Protein AF-A0A850MHJ2-F1 (afdb_monomer)

Secondary structure (DSSP, 8-state):
---HHHHHHHHHHHHHHHHHHHHHHHHHHHHHHHHHHHTT-------PPPP---------------------------------------TTSTTTGGG--PPPTTT----EEEEEEEEEEEEEETTTEEEEEEEEEETTT--EE-

Solvent-accessible surface area (backbone atoms only — not comparable to full-atom values): 9920 Å² total; per-residue (Å²): 129,86,51,77,68,57,53,52,53,51,54,50,53,52,50,53,52,47,54,52,50,52,49,54,51,51,55,50,51,52,52,49,55,51,50,42,61,74,68,64,65,64,78,82,80,88,76,75,83,80,80,84,80,82,87,81,82,90,78,89,84,89,78,90,84,88,82,90,82,88,84,84,85,85,82,88,80,92,72,89,75,79,77,77,78,78,75,80,93,60,96,75,66,60,78,73,66,66,79,40,86,57,63,35,93,86,78,66,45,48,56,55,42,84,42,75,36,83,88,42,71,72,52,70,51,87,96,69,50,72,42,52,37,69,28,40,30,28,74,83,79,65,53,74,51,116

Foldseek 3Di:
DDDPVVVVVVVVVVVVVVVVVVVVVVVVVVVVVVVCVVVVPDPPPPDDDDDDDDDDDDDDDDDDDDDDDDDDDDDDDDDDDPPPPPDPPDPDPVVVLVPQPDADPPPRDSAKDKDFDPVAFPDADDPGRTDGDIWIAHPPPRDIGD

Radius of gyration: 30.51 Å; Cα contacts (8 Å, |Δi|>4): 90; chains: 1; bounding box: 84×60×55 Å

Structure (mmCIF, N/CA/C/O backbone):
data_AF-A0A850MHJ2-F1
#
_entry.id   AF-A0A850MHJ2-F1
#
loop_
_atom_site.group_PDB
_atom_site.id
_atom_site.type_symbol
_atom_site.label_atom_id
_atom_site.label_alt_id
_atom_site.label_comp_id
_atom_site.label_asym_id
_atom_site.label_entity_id
_atom_site.label_seq_id
_atom_site.pdbx_PDB_ins_code
_atom_site.Cartn_x
_atom_site.Cartn_y
_atom_site.Cartn_z
_atom_site.occupancy
_atom_site.B_iso_or_equiv
_atom_site.auth_seq_id
_atom_site.auth_comp_id
_atom_site.auth_asym_id
_atom_site.auth_atom_id
_atom_site.pdbx_PDB_model_num
ATOM 1 N N . MET A 1 1 ? 26.370 -6.991 -31.626 1.00 69.44 1 MET A N 1
ATOM 2 C CA . MET A 1 1 ? 26.653 -8.225 -30.869 1.00 69.44 1 MET A CA 1
ATOM 3 C C . MET A 1 1 ? 27.635 -7.835 -29.778 1.00 69.44 1 MET A C 1
ATOM 5 O O . MET A 1 1 ? 28.707 -7.373 -30.153 1.00 69.44 1 MET A O 1
ATOM 9 N N . PRO A 1 2 ? 27.263 -7.895 -28.489 1.00 77.69 2 PRO A N 1
ATOM 10 C CA . PRO A 1 2 ? 28.220 -7.669 -27.409 1.00 77.69 2 PRO A CA 1
ATOM 11 C C . PRO A 1 2 ? 29.365 -8.675 -27.537 1.00 77.69 2 PRO A C 1
ATOM 13 O O . PRO A 1 2 ? 29.150 -9.836 -27.897 1.00 77.69 2 PRO A O 1
ATOM 16 N N . THR A 1 3 ? 30.588 -8.212 -27.319 1.00 93.12 3 THR A N 1
ATOM 17 C CA . THR A 1 3 ? 31.778 -9.059 -27.394 1.00 93.12 3 THR A CA 1
ATOM 18 C C . THR A 1 3 ? 31.806 -10.031 -26.212 1.00 93.12 3 THR A C 1
ATOM 20 O O . THR A 1 3 ? 31.299 -9.738 -25.129 1.00 93.12 3 THR A O 1
ATOM 23 N N . GLU A 1 4 ? 32.415 -11.208 -26.384 1.00 92.62 4 GLU A N 1
ATOM 24 C CA . GLU A 1 4 ? 32.509 -12.223 -25.317 1.00 92.62 4 GLU A CA 1
ATOM 25 C C . GLU A 1 4 ? 33.159 -11.664 -24.033 1.00 92.62 4 GLU A C 1
ATOM 27 O O . GLU A 1 4 ? 32.843 -12.076 -22.915 1.00 92.62 4 GLU A O 1
ATOM 32 N N . GLN A 1 5 ? 34.049 -10.683 -24.189 1.00 93.44 5 GLN A N 1
ATOM 33 C CA . GLN A 1 5 ? 34.729 -10.010 -23.090 1.00 93.44 5 GLN A CA 1
ATOM 34 C C . GLN A 1 5 ? 33.805 -9.052 -22.318 1.00 93.44 5 GLN A C 1
ATOM 36 O O . GLN A 1 5 ? 33.875 -9.001 -21.090 1.00 93.44 5 GLN A O 1
ATOM 41 N N . GLU A 1 6 ? 32.897 -8.348 -23.001 1.00 92.69 6 GLU A N 1
ATOM 42 C CA . GLU A 1 6 ? 31.869 -7.523 -22.352 1.00 92.69 6 GLU A CA 1
ATOM 43 C C . GLU A 1 6 ? 30.907 -8.387 -21.531 1.00 92.69 6 GLU A C 1
ATOM 45 O O . GLU A 1 6 ? 30.635 -8.066 -20.374 1.00 92.69 6 GLU A O 1
ATOM 50 N N . LEU A 1 7 ? 30.498 -9.543 -22.066 1.00 93.88 7 LEU A N 1
ATOM 51 C CA . LEU A 1 7 ? 29.613 -10.476 -21.364 1.00 93.88 7 LEU A CA 1
ATOM 52 C C . LEU A 1 7 ? 30.246 -11.010 -20.064 1.00 93.88 7 LEU A C 1
ATOM 54 O O . LEU A 1 7 ? 2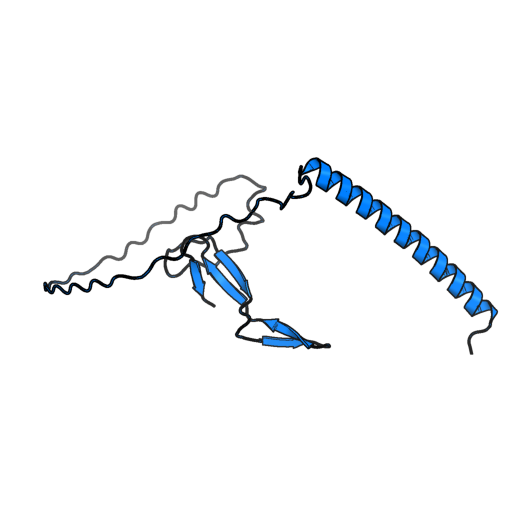9.582 -11.124 -19.032 1.00 93.88 7 LEU A O 1
ATOM 58 N N . LYS A 1 8 ? 31.554 -11.304 -20.082 1.00 94.50 8 LYS A N 1
ATOM 59 C CA . LYS A 1 8 ? 32.304 -11.729 -18.884 1.00 94.50 8 LYS A CA 1
ATOM 60 C C . LYS A 1 8 ? 32.365 -10.625 -17.826 1.00 94.50 8 LYS A C 1
ATOM 62 O O . LYS A 1 8 ? 32.188 -10.912 -16.641 1.00 94.50 8 LYS A O 1
ATOM 67 N N . ASN A 1 9 ? 32.560 -9.375 -18.244 1.00 96.19 9 ASN A N 1
ATOM 68 C CA . ASN A 1 9 ? 32.580 -8.229 -17.335 1.00 96.19 9 ASN A CA 1
ATOM 69 C C . ASN A 1 9 ? 31.205 -7.979 -16.698 1.00 96.19 9 ASN A C 1
ATOM 71 O O . ASN A 1 9 ? 31.122 -7.697 -15.502 1.00 96.19 9 ASN A O 1
ATOM 75 N N . GLU A 1 10 ? 30.121 -8.115 -17.463 1.00 95.94 10 GLU A N 1
ATOM 76 C CA . GLU A 1 10 ? 28.757 -7.997 -16.937 1.00 95.94 10 GLU A CA 1
ATOM 77 C C . GLU A 1 10 ? 28.422 -9.116 -15.950 1.00 95.94 10 GLU A C 1
ATOM 79 O O . GLU A 1 10 ? 27.903 -8.848 -14.867 1.00 95.94 10 GLU A O 1
ATOM 84 N N . MET A 1 11 ? 28.801 -10.357 -16.261 1.00 94.56 11 MET A N 1
ATOM 85 C CA . MET A 1 11 ? 28.623 -11.489 -15.348 1.00 94.56 11 MET A CA 1
ATOM 86 C C . MET A 1 11 ? 29.365 -11.294 -14.023 1.00 94.56 11 MET A C 1
ATOM 88 O O . MET A 1 11 ? 28.857 -11.686 -12.972 1.00 94.56 11 MET A O 1
ATOM 92 N N . PHE A 1 12 ? 30.548 -10.677 -14.047 1.00 97.31 12 PHE A N 1
ATOM 93 C CA . PHE A 1 12 ? 31.283 -10.359 -12.825 1.00 97.31 12 PHE A CA 1
ATOM 94 C C . PHE A 1 12 ? 30.565 -9.287 -11.992 1.00 97.31 12 PHE A C 1
ATOM 96 O O . PHE A 1 12 ? 30.334 -9.494 -10.802 1.00 97.31 12 PHE A O 1
ATOM 103 N N . LYS A 1 13 ? 30.117 -8.196 -12.628 1.00 97.00 13 LYS A N 1
ATOM 104 C CA . LYS A 1 13 ? 29.339 -7.138 -11.959 1.00 97.00 13 LYS A CA 1
ATOM 105 C C . LYS A 1 13 ? 28.052 -7.677 -11.338 1.00 97.00 13 LYS A C 1
ATOM 107 O O . LYS A 1 13 ? 27.731 -7.349 -10.200 1.00 97.00 13 LYS A O 1
ATOM 112 N N . LEU A 1 14 ? 27.322 -8.527 -12.059 1.00 96.56 14 LEU A N 1
ATOM 113 C CA . LEU A 1 14 ? 26.093 -9.138 -11.553 1.00 96.56 14 LEU A CA 1
ATOM 114 C C . LEU A 1 14 ? 26.360 -10.052 -10.352 1.00 96.56 14 LEU A C 1
ATOM 116 O O . LEU A 1 14 ? 25.599 -10.015 -9.389 1.00 96.56 14 LEU A O 1
ATOM 120 N N . LYS A 1 15 ? 27.454 -10.825 -10.365 1.00 96.62 15 LYS A N 1
ATOM 121 C CA . LYS A 1 15 ? 27.857 -11.644 -9.211 1.00 96.62 15 LYS A CA 1
ATOM 122 C C . LYS A 1 15 ? 28.182 -10.796 -7.984 1.00 96.62 15 LYS A C 1
ATOM 124 O O . LYS A 1 15 ? 27.749 -11.140 -6.890 1.00 96.62 15 LYS A O 1
ATOM 129 N N . GLU A 1 16 ? 28.893 -9.687 -8.162 1.00 97.75 16 GLU A N 1
ATOM 130 C CA . GLU A 1 16 ? 29.219 -8.766 -7.069 1.00 97.75 16 GLU A CA 1
ATOM 131 C C . GLU A 1 16 ? 27.954 -8.121 -6.477 1.00 97.75 16 GLU A C 1
ATOM 133 O O . GLU A 1 16 ? 27.775 -8.077 -5.258 1.00 97.75 16 GLU A O 1
ATOM 138 N N . ILE A 1 17 ? 27.020 -7.701 -7.338 1.00 97.38 17 ILE A N 1
ATOM 139 C CA . ILE A 1 17 ? 25.719 -7.168 -6.914 1.00 97.38 17 ILE A CA 1
ATOM 140 C C . ILE A 1 17 ? 24.921 -8.227 -6.147 1.00 97.38 17 ILE A C 1
ATOM 142 O O . ILE A 1 17 ? 24.359 -7.916 -5.096 1.00 97.38 17 ILE A O 1
ATOM 146 N N . LEU A 1 18 ? 24.881 -9.470 -6.637 1.00 97.19 18 LEU A N 1
ATOM 147 C CA . LEU A 1 18 ? 24.186 -10.567 -5.962 1.00 97.19 18 LEU A CA 1
ATOM 148 C C . LEU A 1 18 ? 24.782 -10.850 -4.583 1.00 97.19 18 LEU A C 1
ATOM 150 O O . LEU A 1 18 ? 24.030 -10.904 -3.617 1.00 97.19 18 LEU A O 1
ATOM 154 N N . GLN A 1 19 ? 26.109 -10.938 -4.465 1.00 97.62 19 GLN A N 1
ATOM 155 C CA . GLN A 1 19 ? 26.772 -11.138 -3.171 1.00 97.62 19 GLN A CA 1
ATOM 156 C C . GLN A 1 19 ? 26.485 -9.997 -2.192 1.00 97.62 19 GLN A C 1
ATOM 158 O O . GLN A 1 19 ? 26.220 -10.231 -1.012 1.00 97.62 19 GLN A O 1
ATOM 163 N N . LYS A 1 20 ? 26.486 -8.749 -2.673 1.00 97.94 20 LYS A N 1
ATOM 164 C CA . LYS A 1 20 ? 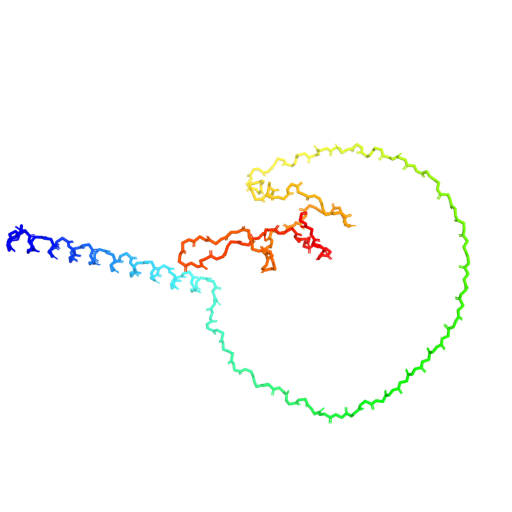26.134 -7.592 -1.846 1.00 97.94 20 LYS A CA 1
ATOM 165 C C . LYS A 1 20 ? 24.686 -7.669 -1.358 1.00 97.94 20 LYS A C 1
ATOM 167 O O . LYS A 1 20 ? 24.430 -7.448 -0.177 1.00 97.94 20 LYS A O 1
ATOM 172 N N . LYS A 1 21 ? 23.746 -8.005 -2.245 1.00 97.44 21 LYS A N 1
ATOM 173 C CA . LYS A 1 21 ? 22.328 -8.150 -1.892 1.00 97.44 21 LYS A CA 1
ATOM 174 C C . LYS A 1 21 ? 22.073 -9.322 -0.955 1.00 97.44 21 LYS A C 1
ATOM 176 O O . LYS A 1 21 ? 21.274 -9.185 -0.039 1.00 97.44 21 LYS A O 1
ATOM 181 N N . GLU A 1 22 ? 22.781 -10.429 -1.125 1.00 97.56 22 GLU A N 1
ATOM 182 C CA . GLU A 1 22 ? 22.704 -11.574 -0.219 1.00 97.56 22 GLU A CA 1
ATOM 183 C C . GLU A 1 22 ? 23.182 -11.209 1.193 1.00 97.56 22 GLU A C 1
ATOM 185 O O . GLU A 1 22 ? 22.540 -11.572 2.179 1.00 97.56 22 GLU A O 1
ATOM 190 N N . LYS A 1 23 ? 24.247 -10.405 1.303 1.00 97.88 23 LYS A N 1
ATOM 191 C CA . LYS A 1 23 ? 24.693 -9.859 2.589 1.00 97.88 23 LYS A CA 1
ATOM 192 C C . LYS A 1 23 ? 23.646 -8.935 3.220 1.00 97.88 23 LYS A C 1
ATOM 194 O O . LYS A 1 23 ? 23.307 -9.132 4.381 1.00 97.88 23 LYS A O 1
ATOM 199 N N . GLU A 1 24 ? 23.090 -7.990 2.456 1.00 97.44 24 GLU A N 1
ATOM 200 C CA . GLU A 1 24 ? 22.015 -7.102 2.936 1.00 97.44 24 GLU A CA 1
ATOM 201 C C . GLU A 1 24 ? 20.796 -7.904 3.431 1.00 97.44 24 GLU A C 1
ATOM 203 O O . GLU A 1 24 ? 20.241 -7.606 4.487 1.00 97.44 24 GLU A O 1
ATOM 208 N N . VAL A 1 25 ? 20.402 -8.961 2.712 1.00 96.88 25 VAL A N 1
ATOM 209 C CA . VAL A 1 25 ? 19.299 -9.852 3.111 1.00 96.88 25 VAL A CA 1
ATOM 210 C C . VAL A 1 25 ? 19.619 -10.599 4.405 1.00 96.88 25 VAL A C 1
ATOM 212 O O . VAL A 1 25 ? 18.754 -10.701 5.275 1.00 96.88 25 VAL A O 1
ATOM 215 N N . ASN A 1 26 ? 20.844 -11.103 4.562 1.00 97.25 26 ASN A N 1
ATOM 216 C CA . ASN A 1 26 ? 21.264 -11.785 5.786 1.00 97.25 26 ASN A CA 1
ATOM 217 C 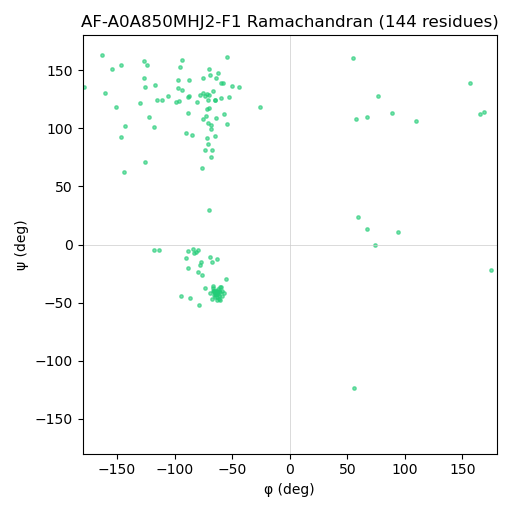C . ASN A 1 26 ? 21.294 -10.836 6.994 1.00 97.25 26 ASN A C 1
ATOM 219 O O . ASN A 1 26 ? 20.828 -11.220 8.067 1.00 97.25 26 ASN A O 1
ATOM 223 N N . ASP A 1 27 ? 21.754 -9.596 6.813 1.00 97.44 27 ASP A N 1
ATOM 224 C CA . ASP A 1 27 ? 21.765 -8.578 7.868 1.00 97.44 27 ASP A CA 1
ATOM 225 C C . ASP A 1 27 ? 20.336 -8.204 8.299 1.00 97.44 27 ASP A C 1
ATOM 227 O O . ASP A 1 27 ? 20.026 -8.186 9.491 1.00 97.44 27 ASP A O 1
ATOM 231 N N . VAL A 1 28 ? 19.424 -7.986 7.343 1.00 96.06 28 VAL A N 1
ATOM 232 C CA . VAL A 1 28 ? 18.003 -7.719 7.640 1.00 96.06 28 VAL A CA 1
ATOM 233 C C . VAL A 1 28 ? 17.353 -8.916 8.332 1.00 96.06 28 VAL A C 1
ATOM 235 O O . VAL A 1 28 ? 16.612 -8.746 9.298 1.00 96.06 28 VAL A O 1
ATOM 238 N N . LYS A 1 29 ? 17.649 -10.143 7.895 1.00 96.12 29 LYS A N 1
ATOM 239 C CA . LYS A 1 29 ? 17.131 -11.359 8.532 1.00 96.12 29 LYS A CA 1
ATOM 240 C C . LYS A 1 29 ? 17.614 -11.495 9.979 1.00 96.12 29 LYS A C 1
ATOM 242 O O . LYS A 1 29 ? 16.833 -11.900 10.837 1.00 96.12 29 LYS A O 1
ATOM 247 N N . ALA A 1 30 ? 18.864 -11.127 10.261 1.00 96.06 30 ALA A N 1
ATOM 248 C CA . ALA A 1 30 ? 19.390 -11.085 11.622 1.00 96.06 30 ALA A CA 1
ATOM 249 C C . ALA A 1 30 ? 18.689 -10.012 12.477 1.00 96.06 30 ALA A C 1
ATOM 251 O O . ALA A 1 30 ? 18.346 -10.282 13.626 1.00 96.06 30 ALA A O 1
ATOM 252 N N . GLN A 1 31 ? 18.406 -8.833 11.911 1.00 95.56 31 GLN A N 1
ATOM 253 C CA . GLN A 1 31 ? 17.638 -7.787 12.599 1.00 95.56 31 GLN A CA 1
ATOM 254 C C . GLN A 1 31 ? 16.206 -8.231 12.913 1.00 95.56 31 GLN A C 1
ATOM 256 O O . GLN A 1 31 ? 15.728 -7.992 14.018 1.00 95.56 31 GLN A O 1
ATOM 261 N N . ILE A 1 32 ? 15.536 -8.915 11.980 1.00 91.31 32 ILE A N 1
ATOM 262 C CA . ILE A 1 32 ? 14.195 -9.470 12.211 1.00 91.31 32 ILE A CA 1
ATOM 263 C C . ILE A 1 32 ? 14.233 -10.485 13.358 1.00 91.31 32 ILE A C 1
ATOM 265 O O . ILE A 1 32 ? 13.433 -10.369 14.279 1.00 91.31 32 ILE A O 1
ATOM 269 N N . ALA A 1 33 ? 15.188 -11.421 13.353 1.00 91.50 33 ALA A N 1
ATOM 270 C CA . ALA A 1 33 ? 15.320 -12.414 14.421 1.00 91.50 33 ALA A CA 1
ATOM 271 C C . ALA A 1 33 ? 15.576 -11.777 15.803 1.00 91.50 33 ALA A C 1
ATOM 273 O O . ALA A 1 33 ? 15.060 -12.250 16.816 1.00 91.50 33 ALA A O 1
ATOM 274 N N . GLU A 1 34 ? 16.347 -10.688 15.856 1.00 92.88 34 GLU A N 1
ATOM 275 C CA . GLU A 1 34 ? 16.579 -9.939 17.095 1.00 92.88 34 GLU A CA 1
ATOM 276 C C . GLU A 1 34 ? 15.316 -9.196 17.563 1.00 92.88 34 GLU A C 1
ATOM 278 O O . GLU A 1 34 ? 14.978 -9.241 18.745 1.00 92.88 34 GLU A O 1
ATOM 283 N N . ILE A 1 35 ? 14.566 -8.573 16.649 1.00 89.25 35 ILE A N 1
ATOM 284 C CA . ILE A 1 35 ? 13.286 -7.920 16.970 1.00 89.25 35 ILE A CA 1
ATOM 285 C C . ILE A 1 35 ? 12.255 -8.952 17.453 1.00 89.25 35 ILE A C 1
ATOM 287 O O . ILE A 1 35 ? 11.571 -8.713 18.445 1.00 89.25 35 ILE A O 1
ATOM 291 N N . GLU A 1 36 ? 12.167 -10.122 16.816 1.00 87.94 36 GLU A N 1
ATOM 292 C CA . GLU A 1 36 ? 11.292 -11.220 17.250 1.00 87.94 36 GLU A CA 1
ATOM 293 C C . GLU A 1 36 ? 11.624 -11.684 18.676 1.00 87.94 36 GLU A C 1
ATOM 295 O O . GLU A 1 36 ? 10.718 -11.916 19.483 1.00 87.94 36 GLU A O 1
ATOM 300 N N . LYS A 1 37 ? 12.918 -11.754 19.018 1.00 87.38 37 LYS A N 1
ATOM 301 C CA . LYS A 1 37 ? 13.385 -12.066 20.374 1.00 87.38 37 LYS A CA 1
ATOM 302 C C . LYS A 1 37 ? 12.996 -10.978 21.378 1.00 87.38 37 LYS A C 1
ATOM 304 O O . LYS A 1 37 ? 12.552 -11.312 22.475 1.00 87.38 37 LYS A O 1
ATOM 309 N N . GLN A 1 38 ? 13.134 -9.701 21.018 1.00 84.50 38 GLN A N 1
ATOM 310 C CA . GLN A 1 38 ? 12.752 -8.576 21.884 1.00 84.50 38 GLN A CA 1
ATOM 311 C C . GLN A 1 38 ? 11.241 -8.494 22.112 1.00 84.50 38 GLN A C 1
ATOM 313 O O . GLN A 1 38 ? 10.802 -8.160 23.209 1.00 84.50 38 GLN A O 1
ATOM 318 N N . LEU A 1 39 ? 10.444 -8.831 21.098 1.00 81.06 39 LEU A N 1
ATOM 319 C CA . LEU A 1 39 ? 8.985 -8.800 21.179 1.00 81.06 39 LEU A CA 1
ATOM 320 C C . LEU A 1 39 ? 8.388 -10.024 21.881 1.00 81.06 39 LEU A C 1
ATOM 322 O O . LEU A 1 39 ? 7.176 -10.069 22.083 1.00 81.06 39 LEU A O 1
ATOM 326 N N . GLY A 1 40 ? 9.203 -11.017 22.259 1.00 69.19 40 GLY A N 1
ATOM 327 C CA . GLY A 1 40 ? 8.722 -12.192 22.983 1.00 69.19 40 GLY A CA 1
ATOM 328 C C . GLY A 1 40 ? 7.650 -12.971 22.218 1.00 69.19 40 GLY A C 1
ATOM 329 O O . GLY A 1 40 ? 6.871 -13.697 22.836 1.00 69.19 40 GLY A O 1
ATOM 330 N N . ILE A 1 41 ? 7.614 -12.848 20.883 1.00 61.12 41 ILE A N 1
ATOM 331 C CA . ILE A 1 41 ? 6.762 -13.656 20.005 1.00 61.12 41 ILE A CA 1
ATOM 332 C C . ILE A 1 41 ? 7.427 -15.031 19.908 1.00 61.12 41 ILE A C 1
ATOM 334 O O . ILE A 1 41 ? 7.954 -15.453 18.881 1.00 61.12 41 ILE A O 1
ATOM 338 N N . GLY A 1 42 ? 7.455 -15.735 21.040 1.00 54.31 42 GLY A N 1
ATOM 339 C CA . GLY A 1 42 ? 7.676 -17.165 21.054 1.00 54.31 42 GLY A CA 1
ATOM 340 C C . GLY A 1 42 ? 6.657 -17.774 20.103 1.00 54.31 42 GLY A C 1
ATOM 341 O O . GLY A 1 42 ? 5.467 -17.470 20.202 1.00 54.31 42 GLY A O 1
ATOM 342 N N . LYS A 1 43 ? 7.151 -18.575 19.150 1.00 58.47 43 LYS A N 1
ATOM 343 C CA . LYS A 1 43 ? 6.361 -19.418 18.243 1.00 58.47 43 LYS A CA 1
ATOM 344 C C . LYS A 1 43 ? 5.020 -19.768 18.892 1.00 58.47 43 LYS A C 1
ATOM 346 O O . LYS A 1 43 ? 5.043 -20.414 19.944 1.00 58.47 43 LYS A O 1
ATOM 351 N N . PRO A 1 44 ? 3.874 -19.375 18.317 1.00 52.28 44 PRO A N 1
ATOM 352 C CA . PRO A 1 44 ? 2.606 -19.758 18.895 1.00 52.28 44 PRO A CA 1
ATOM 353 C C . PRO A 1 44 ? 2.516 -21.284 18.806 1.00 52.28 44 PRO A C 1
ATOM 355 O O . PRO A 1 44 ? 2.412 -21.862 17.725 1.00 52.28 44 PRO A O 1
ATOM 358 N N . ALA A 1 45 ? 2.615 -21.943 19.959 1.00 47.19 45 ALA A N 1
ATOM 359 C CA . ALA A 1 45 ? 2.280 -23.344 20.121 1.00 47.19 45 ALA A CA 1
ATOM 360 C C . ALA A 1 45 ? 0.756 -23.476 19.966 1.00 47.19 45 ALA A C 1
ATOM 362 O O . ALA A 1 45 ? 0.023 -23.605 20.943 1.00 47.19 45 ALA A O 1
ATOM 363 N N . LEU A 1 46 ? 0.256 -23.392 18.728 1.00 51.59 46 LEU A N 1
ATOM 364 C CA . LEU A 1 46 ? -1.101 -23.812 18.390 1.00 51.59 46 LEU A CA 1
ATOM 365 C C . LEU A 1 46 ? -1.139 -25.343 18.398 1.00 51.59 46 LEU A C 1
ATOM 367 O O . LEU A 1 46 ? -1.046 -26.001 17.368 1.00 51.59 46 LEU A O 1
ATOM 371 N N . ALA A 1 47 ? -1.263 -25.905 19.592 1.00 50.06 47 ALA A N 1
ATOM 372 C CA . ALA A 1 47 ? -1.727 -27.267 19.802 1.00 50.06 47 ALA A CA 1
ATOM 373 C C . ALA A 1 47 ? -2.563 -27.300 21.087 1.00 50.06 47 ALA A C 1
ATOM 375 O O . ALA A 1 47 ? -2.199 -27.936 22.071 1.00 50.06 47 ALA A O 1
ATOM 376 N N . ALA A 1 48 ? -3.677 -26.566 21.090 1.00 52.00 48 ALA A N 1
ATOM 377 C CA . ALA A 1 48 ? -4.754 -26.811 22.039 1.00 52.00 48 ALA A CA 1
ATOM 378 C C . ALA A 1 48 ? -5.801 -27.704 21.343 1.00 52.00 48 ALA A C 1
ATOM 380 O O . ALA A 1 48 ? -6.265 -27.339 20.258 1.00 52.00 48 ALA A O 1
ATOM 381 N N . PRO A 1 49 ? -6.147 -28.878 21.903 1.00 53.09 49 PRO A N 1
ATOM 382 C CA . PRO A 1 49 ? -7.158 -29.761 21.338 1.00 53.09 49 PRO A CA 1
ATOM 383 C C . PRO A 1 49 ? -8.538 -29.099 21.407 1.00 53.09 49 PRO A C 1
ATOM 385 O O . PRO A 1 49 ? -8.947 -28.563 22.436 1.00 53.09 49 PRO A O 1
ATOM 388 N N . ILE A 1 50 ? -9.240 -29.136 20.279 1.00 52.12 50 ILE A N 1
ATOM 389 C CA . ILE A 1 50 ? -10.598 -28.623 20.105 1.00 52.12 50 ILE A CA 1
ATOM 390 C C . ILE A 1 50 ? -11.541 -29.456 20.994 1.00 52.12 50 ILE A C 1
ATOM 392 O O . ILE A 1 50 ? -11.561 -30.679 20.844 1.00 52.12 50 ILE A O 1
ATOM 396 N N . PRO A 1 51 ? -12.324 -28.854 21.909 1.00 46.50 51 PRO A N 1
ATOM 397 C CA . PRO A 1 51 ? -13.357 -29.585 22.628 1.00 46.50 51 PRO A CA 1
ATOM 398 C C . PRO A 1 51 ? -14.518 -29.924 21.684 1.00 46.50 51 PRO A C 1
ATOM 400 O O . PRO A 1 51 ? -15.117 -29.050 21.057 1.00 46.50 51 PRO A O 1
ATOM 403 N N . THR A 1 52 ? -14.828 -31.216 21.604 1.00 55.38 52 THR A N 1
ATOM 404 C CA . THR A 1 52 ? -16.013 -31.791 20.965 1.00 55.38 52 THR A CA 1
ATOM 405 C C . THR A 1 52 ? -17.277 -31.201 21.589 1.00 55.38 52 THR A C 1
ATOM 407 O O . THR A 1 52 ? -17.577 -31.462 22.754 1.00 55.38 52 THR A O 1
ATOM 410 N N . ILE A 1 53 ? -18.028 -30.412 20.821 1.00 52.69 53 ILE A N 1
ATOM 411 C CA . ILE A 1 53 ? -19.350 -29.932 21.227 1.00 52.69 53 ILE A CA 1
ATOM 412 C C . ILE A 1 53 ? -20.364 -30.979 20.775 1.00 52.69 53 ILE A C 1
ATOM 414 O O . ILE A 1 53 ? -20.530 -31.225 19.582 1.00 52.69 53 ILE A O 1
ATOM 418 N N . SER A 1 54 ? -20.990 -31.623 21.758 1.00 53.34 54 SER A N 1
ATOM 419 C CA . SER A 1 54 ? -22.069 -32.586 21.572 1.00 53.34 54 SER A CA 1
ATOM 420 C C . SER A 1 54 ? -23.346 -31.866 21.151 1.00 53.34 54 SER A C 1
ATOM 422 O O . SER A 1 54 ? -23.780 -30.903 21.780 1.00 53.34 54 SER A O 1
ATOM 424 N N . GLU A 1 55 ? -23.934 -32.376 20.081 1.00 50.00 55 GLU A N 1
ATOM 425 C CA . GLU A 1 55 ? -25.189 -31.961 19.472 1.00 50.00 55 GLU A CA 1
ATOM 426 C C . GLU A 1 55 ? -26.384 -32.459 20.306 1.00 50.00 55 GLU A C 1
ATOM 428 O O . GLU A 1 55 ? -26.446 -33.635 20.669 1.00 50.00 55 GLU A O 1
ATOM 433 N N . ALA A 1 56 ? -27.331 -31.570 20.622 1.00 43.44 56 ALA A N 1
ATOM 434 C CA . ALA A 1 56 ? -28.674 -31.918 21.087 1.00 43.44 56 ALA A CA 1
ATOM 435 C C . ALA A 1 56 ? -29.668 -30.781 20.752 1.00 43.44 56 ALA A C 1
ATOM 437 O O . ALA A 1 56 ? -29.256 -29.624 20.633 1.00 43.44 56 ALA A O 1
ATOM 438 N N . PRO A 1 57 ? -30.959 -31.099 20.540 1.00 56.09 57 PRO A N 1
ATOM 439 C CA . PRO A 1 57 ? -31.775 -30.429 19.534 1.00 56.09 57 PRO A CA 1
ATOM 440 C C . PRO A 1 57 ? -32.601 -29.240 20.035 1.00 56.09 57 PRO A C 1
ATOM 442 O O . PRO A 1 57 ? -32.950 -29.104 21.207 1.00 56.09 57 PRO A O 1
ATOM 445 N N . ALA A 1 58 ? -32.956 -28.412 19.054 1.00 47.75 58 ALA A N 1
ATOM 446 C CA . ALA A 1 58 ? -33.850 -27.271 19.132 1.00 47.75 58 ALA A CA 1
ATOM 447 C C . ALA A 1 58 ? -35.193 -27.593 19.804 1.00 47.75 58 ALA A C 1
ATOM 449 O O . ALA A 1 58 ? -35.856 -28.574 19.472 1.00 47.75 58 ALA A O 1
ATOM 450 N N . THR A 1 59 ? -35.648 -26.692 20.677 1.00 50.00 59 THR A N 1
ATOM 451 C CA . THR A 1 59 ? -37.068 -26.567 21.017 1.00 50.00 59 THR A CA 1
ATOM 452 C C . THR A 1 59 ? -37.485 -25.106 20.904 1.00 50.00 59 THR A C 1
ATOM 454 O O . THR A 1 59 ? -36.908 -24.208 21.513 1.00 50.00 59 THR A O 1
ATOM 457 N N . VAL A 1 60 ? -38.482 -24.907 20.051 1.00 50.84 60 VAL A N 1
ATOM 458 C CA . VAL A 1 60 ? -39.211 -23.678 19.753 1.00 50.84 60 VAL A CA 1
ATOM 459 C C . VAL A 1 60 ? -39.891 -23.153 21.018 1.00 50.84 60 VAL A C 1
ATOM 461 O O . VAL A 1 60 ? -40.529 -23.932 21.723 1.00 50.84 60 VAL A O 1
ATOM 464 N N . ASN A 1 61 ? -39.881 -21.837 21.253 1.00 44.88 61 ASN A N 1
ATOM 465 C CA . ASN A 1 61 ? -41.092 -21.220 21.786 1.00 44.88 61 ASN A CA 1
ATOM 466 C C . ASN A 1 61 ? -41.258 -19.756 21.370 1.00 44.88 61 ASN A C 1
ATOM 468 O O . ASN A 1 61 ? -40.449 -18.883 21.675 1.00 44.88 61 ASN A O 1
ATOM 472 N N . LEU A 1 62 ? -42.351 -19.549 20.647 1.00 48.34 62 LEU A N 1
ATOM 473 C CA . LEU A 1 62 ? -42.905 -18.300 20.167 1.00 48.34 62 LEU A CA 1
ATOM 474 C C . LEU A 1 62 ? -43.815 -17.750 21.273 1.00 48.34 62 LEU A C 1
ATOM 476 O O . LEU A 1 62 ? -44.719 -18.457 21.717 1.00 48.34 62 LEU A O 1
ATOM 480 N N . LYS A 1 63 ? -43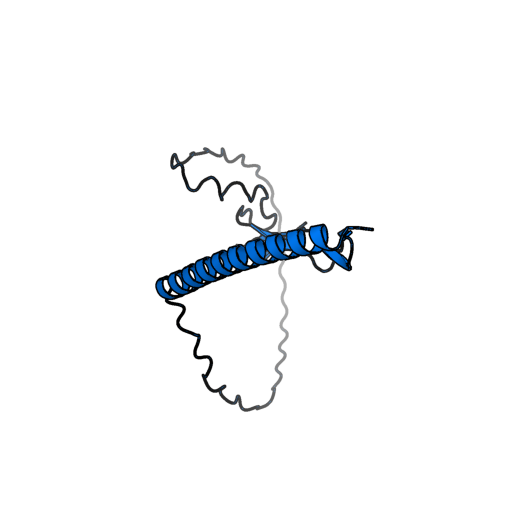.634 -16.495 21.689 1.00 46.84 63 LYS A N 1
ATOM 481 C CA . LYS A 1 63 ? -44.699 -15.761 22.381 1.00 46.84 63 LYS A CA 1
ATOM 482 C C . LYS A 1 63 ? -44.704 -14.289 21.988 1.00 46.84 63 LYS A C 1
ATOM 484 O O . LYS A 1 63 ? -43.880 -13.489 22.413 1.00 46.84 63 LYS A O 1
ATOM 489 N N . THR A 1 64 ? -45.661 -14.009 21.117 1.00 45.06 64 THR A N 1
ATOM 490 C CA . THR A 1 64 ? -46.379 -12.756 20.918 1.00 45.06 64 THR A CA 1
ATOM 491 C C . THR A 1 64 ? -46.785 -12.143 22.255 1.00 45.06 64 THR A C 1
ATOM 493 O O . THR A 1 64 ? -47.358 -12.861 23.067 1.00 45.06 64 THR A O 1
ATOM 496 N N . GLU A 1 65 ? -46.593 -10.834 22.437 1.00 44.47 65 GLU A N 1
ATOM 497 C CA . GLU A 1 65 ? -47.622 -9.983 23.044 1.00 44.47 65 GLU A CA 1
ATOM 498 C C . GLU A 1 65 ? -47.422 -8.489 22.739 1.00 44.47 65 GLU A C 1
ATOM 500 O O . GLU A 1 65 ? -46.342 -7.910 22.828 1.00 44.47 65 GLU A O 1
ATOM 505 N N . THR A 1 66 ? -48.542 -7.939 22.297 1.00 42.31 66 THR A N 1
ATOM 506 C CA . THR A 1 66 ? -48.936 -6.602 21.864 1.00 42.31 66 THR A CA 1
ATOM 507 C C . THR A 1 66 ? -48.980 -5.580 23.007 1.00 42.31 66 THR A C 1
ATOM 509 O O . THR A 1 66 ? -49.430 -5.933 24.090 1.00 42.31 66 THR A O 1
ATOM 512 N N . ALA A 1 67 ? -48.644 -4.309 22.732 1.00 38.31 67 ALA A N 1
ATOM 513 C CA . ALA A 1 67 ? -49.349 -3.075 23.167 1.00 38.31 67 ALA A CA 1
ATOM 514 C C . ALA A 1 67 ? -48.428 -1.855 22.936 1.00 38.31 67 ALA A C 1
ATOM 516 O O . ALA A 1 67 ? -47.314 -1.804 23.440 1.00 38.31 67 ALA A O 1
ATOM 517 N N . SER A 1 68 ? -48.758 -0.949 22.010 1.00 43.66 68 SER A N 1
ATOM 518 C CA . SER A 1 68 ? -49.567 0.266 22.236 1.00 43.66 68 SER A CA 1
ATOM 519 C C . SER A 1 68 ? -49.007 1.215 23.299 1.00 43.66 68 SER A C 1
ATOM 521 O O . SER A 1 68 ? -49.176 0.960 24.483 1.00 43.66 68 SER A O 1
ATOM 523 N N . ALA A 1 69 ? -48.470 2.364 22.870 1.00 38.97 69 ALA A N 1
ATOM 524 C CA . ALA A 1 69 ? -48.965 3.683 23.284 1.00 38.97 69 ALA A CA 1
ATOM 525 C C . ALA A 1 69 ? -48.187 4.832 22.618 1.00 38.97 69 ALA A C 1
ATOM 527 O O . ALA A 1 69 ? -46.962 4.850 22.541 1.00 38.97 69 ALA A O 1
ATOM 528 N N . SER A 1 70 ? -48.975 5.795 22.161 1.00 41.78 70 SER A N 1
ATOM 529 C CA . SER A 1 70 ? -48.669 7.129 21.655 1.00 41.78 70 SER A CA 1
ATOM 530 C C . SER A 1 70 ? -47.833 7.987 22.624 1.00 41.78 70 SER A C 1
ATOM 532 O O . SER A 1 70 ? -47.888 7.783 23.835 1.00 41.78 70 SER A O 1
ATOM 534 N N . THR A 1 71 ? -47.185 9.058 22.141 1.00 35.56 71 THR A N 1
ATOM 535 C CA . THR A 1 71 ? -47.669 10.468 22.213 1.00 35.56 71 THR A CA 1
ATOM 536 C C . THR A 1 71 ? -46.504 11.491 22.121 1.00 35.56 71 THR A C 1
ATOM 538 O O . THR A 1 71 ? -45.489 11.355 22.790 1.00 35.56 71 THR A O 1
ATOM 541 N N . THR A 1 72 ? -46.747 12.569 21.356 1.00 35.28 72 THR A N 1
ATOM 542 C CA . THR A 1 72 ? -46.302 13.982 21.540 1.00 35.28 72 THR A CA 1
ATOM 543 C C . THR A 1 72 ? -44.827 14.414 21.433 1.00 35.28 72 THR A C 1
ATOM 545 O O . THR A 1 72 ? -44.032 14.231 22.342 1.00 35.28 72 THR A O 1
ATOM 548 N N . SER A 1 73 ? -44.563 15.141 20.335 1.00 46.03 73 SER A N 1
ATOM 549 C CA . SER A 1 73 ? -44.191 16.575 20.236 1.00 46.03 73 SER A CA 1
ATOM 550 C C . SER A 1 73 ? -42.996 17.178 20.994 1.00 46.03 73 SER A C 1
ATOM 552 O O . SER A 1 73 ? -42.620 16.778 22.089 1.00 46.03 73 SER A O 1
ATOM 554 N N . THR A 1 74 ? -42.586 18.341 20.455 1.00 35.19 74 THR A N 1
ATOM 555 C CA . THR A 1 74 ? -41.725 19.405 21.025 1.00 35.19 74 THR A CA 1
ATOM 556 C C . THR A 1 74 ? -40.236 19.162 20.747 1.00 35.19 74 THR A C 1
ATOM 558 O O . THR A 1 74 ? -39.668 18.178 21.181 1.00 35.19 74 THR A O 1
ATOM 561 N N . GLY A 1 75 ? -39.515 19.955 19.955 1.00 38.16 75 GLY A N 1
ATOM 562 C CA . GLY A 1 75 ? -39.575 21.402 19.797 1.00 38.16 75 GLY A CA 1
ATOM 563 C C . GLY A 1 75 ? -38.302 22.000 20.399 1.00 38.16 75 GLY A C 1
ATOM 564 O O . GLY A 1 75 ? -38.182 22.060 21.612 1.00 38.16 75 GLY A O 1
ATOM 565 N N . GLY A 1 76 ? -37.386 22.456 19.537 1.00 42.31 76 GLY A N 1
ATOM 566 C CA . GLY A 1 76 ? -36.341 23.434 19.859 1.00 42.31 76 GLY A CA 1
ATOM 567 C C . GLY A 1 76 ? -35.120 22.950 20.656 1.00 42.31 76 GLY A C 1
ATOM 568 O O . GLY A 1 76 ? -35.222 22.452 21.766 1.00 42.31 76 GLY A O 1
ATOM 569 N N . ILE A 1 77 ? -33.923 23.233 20.136 1.00 44.50 77 ILE A N 1
ATOM 570 C CA . ILE A 1 77 ? -33.033 24.308 20.624 1.00 44.50 77 ILE A CA 1
ATOM 571 C C . ILE A 1 77 ? -31.663 24.119 19.956 1.00 44.50 77 ILE A C 1
ATOM 573 O O . ILE A 1 77 ? -30.930 23.162 20.202 1.00 44.50 77 ILE A O 1
ATOM 577 N N . ARG A 1 78 ? -31.309 25.093 19.112 1.00 54.50 78 ARG A N 1
ATOM 578 C CA . ARG A 1 78 ? -29.936 25.342 18.670 1.00 54.50 78 ARG A CA 1
ATOM 579 C C . ARG A 1 78 ? -29.087 25.645 19.905 1.00 54.50 78 ARG A C 1
ATOM 581 O O . ARG A 1 78 ? -29.401 26.569 20.649 1.00 54.50 78 ARG A O 1
ATOM 588 N N . ARG A 1 79 ? -27.983 24.925 20.090 1.00 54.19 79 ARG A N 1
ATOM 589 C CA . ARG A 1 79 ? -26.906 25.325 21.005 1.00 54.19 79 ARG A CA 1
ATOM 590 C C . ARG A 1 79 ? -25.605 25.427 20.207 1.00 54.19 79 ARG A C 1
ATOM 592 O O . ARG A 1 79 ? -25.084 24.384 19.820 1.00 54.19 79 ARG A O 1
ATOM 599 N N . PRO A 1 80 ? -25.045 26.627 19.976 1.00 55.22 80 PRO A N 1
ATOM 600 C CA . PRO A 1 80 ? -23.639 26.730 19.629 1.00 55.22 80 PRO A CA 1
ATOM 601 C C . PRO A 1 80 ? -22.842 26.403 20.896 1.00 55.22 80 PRO A C 1
ATOM 603 O O . PRO A 1 80 ? -22.794 27.189 21.841 1.00 55.22 80 PRO A O 1
ATOM 606 N N . LYS A 1 81 ? -22.261 25.203 20.955 1.00 57.06 81 LYS A N 1
ATOM 607 C CA . LYS A 1 81 ? -21.218 24.921 21.940 1.00 57.06 81 LYS A CA 1
ATOM 608 C C . LYS A 1 81 ? -19.964 25.616 21.434 1.00 57.06 81 LYS A C 1
ATOM 610 O O . LYS A 1 81 ? -19.388 25.213 20.430 1.00 57.06 81 LYS A O 1
ATOM 615 N N . SER A 1 82 ? -19.588 26.693 22.112 1.00 57.06 82 SER A N 1
ATOM 616 C CA . SER A 1 82 ? -18.267 27.291 22.017 1.00 57.06 82 SER A CA 1
ATOM 617 C C . SER A 1 82 ? -17.226 26.210 22.306 1.00 57.06 82 SER A C 1
ATOM 619 O O . SER A 1 82 ? -17.026 25.788 23.444 1.00 57.06 82 SER A O 1
ATOM 621 N N . ILE A 1 83 ? -16.586 25.723 21.246 1.00 59.88 83 ILE A N 1
ATOM 622 C CA . ILE A 1 83 ? -15.423 24.850 21.339 1.00 59.88 83 ILE A CA 1
ATOM 623 C C . ILE A 1 83 ? -14.282 25.745 21.821 1.00 59.88 83 ILE A C 1
ATOM 625 O O . ILE A 1 83 ? -13.602 26.403 21.038 1.00 59.88 83 ILE A O 1
ATOM 629 N N . GLN A 1 84 ? -14.104 25.819 23.142 1.00 51.78 84 GLN A N 1
ATOM 630 C CA . GLN A 1 84 ? -12.830 26.232 23.712 1.00 51.78 84 GLN A CA 1
ATOM 631 C C . GLN A 1 84 ? -11.813 25.165 23.323 1.00 51.78 84 GLN A C 1
ATOM 633 O O . GLN A 1 84 ? -11.677 24.130 23.974 1.00 51.78 84 GLN A O 1
ATOM 638 N N . GLN A 1 85 ? -11.137 25.419 22.209 1.00 55.88 85 GLN A N 1
ATOM 639 C CA . GLN A 1 85 ? -10.040 24.626 21.698 1.00 55.88 85 GLN A CA 1
ATOM 640 C C . GLN A 1 85 ? -8.860 24.784 22.669 1.00 55.88 85 GLN A C 1
ATOM 642 O O . GLN A 1 85 ? -7.972 25.610 22.482 1.00 55.88 85 GLN A O 1
ATOM 647 N N . ARG A 1 86 ? -8.872 24.020 23.770 1.00 50.31 86 ARG A N 1
ATOM 648 C CA . ARG A 1 86 ? -7.667 23.801 24.572 1.00 50.31 86 ARG A CA 1
ATOM 649 C C . ARG A 1 86 ? -6.735 22.963 23.716 1.00 50.31 86 ARG A C 1
ATOM 651 O O . ARG A 1 86 ? -6.925 21.761 23.592 1.00 50.31 86 ARG A O 1
ATOM 658 N N . ILE A 1 87 ? -5.772 23.621 23.089 1.00 61.50 87 ILE A N 1
ATOM 659 C CA . ILE A 1 87 ? -4.661 22.980 22.394 1.00 61.50 87 ILE A CA 1
ATOM 660 C C . ILE A 1 87 ? -3.738 22.419 23.489 1.00 61.50 87 ILE A C 1
ATOM 662 O O . ILE A 1 87 ? -3.139 23.218 24.214 1.00 61.50 87 ILE A O 1
ATOM 666 N N . PRO A 1 88 ? -3.611 21.091 23.680 1.00 58.22 88 PRO A N 1
ATOM 667 C CA . PRO A 1 88 ? -2.576 20.569 24.554 1.00 58.22 88 PRO A CA 1
ATOM 668 C C . PRO A 1 88 ? -1.224 20.740 23.854 1.00 58.22 88 PRO A C 1
ATOM 670 O O . PRO A 1 88 ? -0.972 20.177 22.787 1.00 58.22 88 PRO A O 1
ATOM 673 N N . ALA A 1 89 ? -0.357 21.544 24.464 1.00 58.19 89 ALA A N 1
ATOM 674 C CA . ALA A 1 89 ? 1.043 21.661 24.095 1.00 58.19 89 ALA A CA 1
ATOM 675 C C . ALA A 1 89 ? 1.776 20.376 24.506 1.00 58.19 89 ALA A C 1
ATOM 677 O O . ALA A 1 89 ? 2.311 20.269 25.604 1.00 58.19 89 ALA A O 1
ATOM 678 N N . SER A 1 90 ? 1.766 19.367 23.638 1.00 54.47 90 SER A N 1
ATOM 679 C CA . SER A 1 90 ? 2.690 18.241 23.749 1.00 54.47 90 SER A CA 1
ATOM 680 C C . SER A 1 90 ? 3.035 17.746 22.350 1.00 54.47 90 SER A C 1
ATOM 682 O O . SER A 1 90 ? 2.300 16.991 21.709 1.00 54.47 90 SER A O 1
ATOM 684 N N . GLY A 1 91 ? 4.133 18.290 21.828 1.00 57.00 91 GLY A N 1
ATOM 685 C CA . GLY A 1 91 ? 4.703 17.904 20.549 1.00 57.00 91 GLY A CA 1
ATOM 686 C C . GLY A 1 91 ? 5.272 16.498 20.648 1.00 57.00 91 GLY A C 1
ATOM 687 O O . GLY A 1 91 ? 6.320 16.311 21.248 1.00 57.00 91 GLY A O 1
ATOM 688 N N . THR A 1 92 ? 4.540 15.521 20.115 1.00 57.69 92 THR A N 1
ATOM 689 C CA . THR A 1 92 ? 5.034 14.275 19.480 1.00 57.69 92 THR A CA 1
ATOM 690 C C . THR A 1 92 ? 3.875 13.339 19.109 1.00 57.69 92 THR A C 1
ATOM 692 O O . THR A 1 92 ? 3.999 12.586 18.150 1.00 57.69 92 THR A O 1
ATOM 695 N N . SER A 1 93 ? 2.699 13.462 19.737 1.00 50.12 93 SER A N 1
ATOM 696 C CA . SER A 1 93 ? 1.520 12.626 19.412 1.00 50.12 93 SER A CA 1
ATOM 697 C C . SER A 1 93 ? 0.599 13.208 18.325 1.00 50.12 93 SER A C 1
ATOM 699 O O . SER A 1 93 ? -0.281 12.520 17.814 1.00 50.12 93 SER A O 1
ATOM 701 N N . GLN A 1 94 ? 0.785 14.476 17.942 1.00 47.97 94 GLN A N 1
ATOM 702 C CA . GLN A 1 94 ? -0.104 15.182 17.005 1.00 47.97 94 GLN A CA 1
ATOM 703 C C . GLN A 1 94 ? 0.083 14.805 15.529 1.00 47.97 94 GLN A C 1
ATOM 705 O O . GLN A 1 94 ? -0.792 15.111 14.720 1.00 47.97 94 GLN A O 1
ATOM 710 N N . LEU A 1 95 ? 1.186 14.147 15.163 1.00 48.28 95 LEU A N 1
ATOM 711 C CA . LEU A 1 95 ? 1.428 13.782 13.764 1.00 48.28 95 LEU A CA 1
ATOM 712 C C . LEU A 1 95 ? 0.590 12.577 13.308 1.00 48.28 95 LEU A C 1
ATOM 714 O O . LEU A 1 95 ? 0.221 12.538 12.143 1.00 48.28 95 LEU A O 1
ATOM 718 N N . HIS A 1 96 ? 0.188 11.676 14.214 1.00 49.97 96 HIS A N 1
ATOM 719 C CA . HIS A 1 96 ? -0.733 10.573 13.886 1.00 49.97 96 HIS A CA 1
ATOM 720 C C . HIS A 1 96 ? -2.218 10.951 14.038 1.00 49.97 96 HIS A C 1
ATOM 722 O O . HIS A 1 96 ? -3.088 1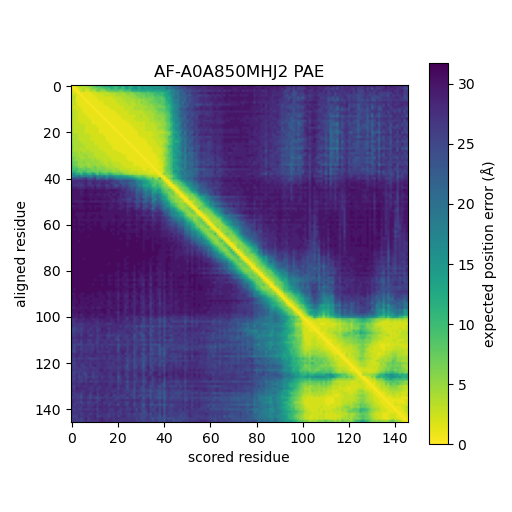0.316 13.456 1.00 49.97 96 HIS A O 1
ATOM 728 N N . ALA A 1 97 ? -2.541 11.999 14.802 1.00 49.06 97 ALA A N 1
ATOM 729 C CA . ALA A 1 97 ? -3.930 12.401 15.054 1.00 49.06 97 ALA A CA 1
ATOM 730 C C . ALA A 1 97 ? 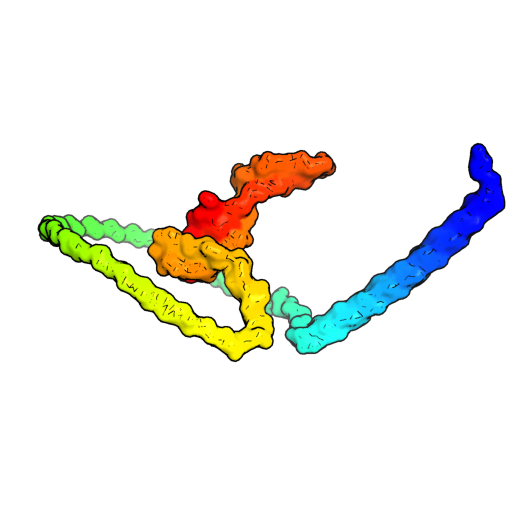-4.544 13.270 13.938 1.00 49.06 97 ALA A C 1
ATOM 732 O O . ALA A 1 97 ? -5.734 13.569 13.977 1.00 49.06 97 ALA A O 1
ATOM 733 N N . ARG A 1 98 ? -3.754 13.700 12.945 1.00 49.28 98 ARG A N 1
ATOM 734 C CA . ARG A 1 98 ? -4.254 14.488 11.804 1.00 49.28 98 ARG A CA 1
ATOM 735 C C . ARG A 1 98 ? -4.907 13.651 10.700 1.00 49.28 98 ARG A C 1
ATOM 737 O O . ARG A 1 98 ? -5.469 14.237 9.783 1.00 49.28 98 ARG A O 1
ATOM 744 N N . GLU A 1 99 ? -4.864 12.323 10.779 1.00 55.50 99 GLU A N 1
ATOM 745 C CA . GLU A 1 99 ? -5.302 11.446 9.683 1.00 55.50 99 GLU A CA 1
ATOM 746 C C . GLU A 1 99 ? -6.821 11.175 9.657 1.00 55.50 99 GLU A C 1
ATOM 748 O O . GLU A 1 99 ? -7.335 10.573 8.723 1.00 55.50 99 GLU A O 1
ATOM 753 N N . THR A 1 100 ? -7.588 11.667 10.635 1.00 60.34 100 THR A N 1
ATOM 754 C CA . THR A 1 100 ? -9.048 11.457 10.691 1.00 60.34 100 THR A CA 1
ATOM 755 C C . THR A 1 100 ? -9.803 12.780 10.802 1.00 60.34 100 THR A C 1
ATOM 757 O O . THR A 1 100 ? -10.381 13.129 11.825 1.00 60.34 100 THR A O 1
ATOM 760 N N . GLN A 1 101 ? -9.813 13.551 9.711 1.00 72.50 101 GLN A N 1
ATOM 761 C CA . GLN A 1 101 ? -10.601 14.792 9.619 1.00 72.50 101 GLN A CA 1
ATOM 762 C C . GLN A 1 101 ? -12.123 14.570 9.567 1.00 72.50 101 GLN A C 1
ATOM 764 O O . GLN A 1 101 ? -12.877 15.532 9.682 1.00 72.50 101 GLN A O 1
ATOM 769 N N . TYR A 1 102 ? -12.588 13.334 9.394 1.00 80.81 102 TYR A N 1
ATOM 770 C CA . TYR A 1 102 ? -14.014 13.038 9.271 1.00 80.81 102 TYR A CA 1
ATOM 771 C C . TYR A 1 102 ? -14.663 12.811 10.641 1.00 80.81 102 TYR A C 1
ATOM 773 O O . TYR A 1 102 ? -14.084 12.187 11.525 1.00 80.81 102 TYR A O 1
ATOM 781 N N . GLU A 1 103 ? -15.887 13.292 10.820 1.00 89.06 103 GLU A N 1
ATOM 782 C CA . GLU A 1 103 ? -16.714 12.970 11.984 1.00 89.06 103 GLU A CA 1
ATOM 783 C C . GLU A 1 103 ? -17.668 11.836 11.622 1.00 89.06 103 GLU A C 1
ATOM 785 O O . GLU A 1 103 ? -18.294 11.849 10.560 1.00 89.06 103 GLU A O 1
ATOM 790 N N . CYS A 1 104 ? -17.798 10.845 12.505 1.00 91.88 104 CYS A N 1
ATOM 791 C CA . CYS A 1 104 ? -18.785 9.798 12.308 1.00 91.88 104 CYS A CA 1
ATOM 792 C C . CYS A 1 104 ? -20.204 10.394 12.372 1.00 91.88 104 CYS A C 1
ATOM 794 O O . CYS A 1 104 ? -20.576 10.930 13.420 1.00 91.88 104 CYS A O 1
ATOM 796 N N . PRO A 1 105 ? -21.050 10.217 11.339 1.00 92.38 105 PRO A N 1
ATOM 797 C CA . PRO A 1 105 ? -22.399 10.791 11.314 1.00 92.38 105 PRO A CA 1
ATOM 798 C C . PRO A 1 105 ? -23.352 10.179 12.352 1.00 92.38 105 PRO A C 1
ATOM 800 O O . PRO A 1 105 ? -24.412 10.738 12.612 1.00 92.38 105 PRO A O 1
ATOM 803 N N . ASN A 1 106 ? -22.999 9.031 12.938 1.00 91.00 106 ASN A N 1
ATOM 804 C CA . ASN A 1 106 ? -23.845 8.324 13.899 1.00 91.00 106 ASN A CA 1
ATOM 805 C C . ASN A 1 106 ? -23.503 8.689 15.357 1.00 91.00 106 ASN A C 1
ATOM 807 O O . ASN A 1 106 ? -24.390 8.954 16.159 1.00 91.00 106 ASN A O 1
ATOM 811 N N . CYS A 1 107 ? -22.213 8.738 15.713 1.00 91.62 107 CYS A N 1
ATOM 812 C CA . CYS A 1 107 ? -21.785 8.949 17.103 1.00 91.62 107 CYS A CA 1
ATOM 813 C C . CYS A 1 107 ? -20.960 10.225 17.342 1.00 91.62 107 CYS A C 1
ATOM 815 O O . CYS A 1 107 ? -20.621 10.505 18.490 1.00 91.62 107 CYS A O 1
ATOM 817 N N . GLY A 1 108 ? -20.606 10.979 16.294 1.00 88.31 108 GLY A N 1
ATOM 818 C CA . GLY A 1 108 ? -19.788 12.195 16.399 1.00 88.31 108 GLY A CA 1
ATOM 819 C C . GLY A 1 108 ? -18.338 11.953 16.832 1.00 88.31 108 GLY A C 1
ATOM 820 O O . GLY A 1 108 ? -17.647 12.886 17.227 1.00 88.31 108 GLY A O 1
ATOM 821 N N . SER A 1 109 ? -17.866 10.703 16.811 1.00 87.31 109 SER A N 1
ATOM 822 C CA . SER A 1 109 ? -16.462 10.394 17.082 1.00 87.31 109 SER A CA 1
ATOM 823 C C . SER A 1 109 ? -15.592 10.769 15.883 1.00 87.31 109 SER A C 1
ATOM 825 O O . SER A 1 109 ? -15.989 10.554 14.739 1.00 87.31 109 SER A O 1
ATOM 827 N N . HIS A 1 110 ? -14.389 11.266 16.160 1.00 86.94 110 HIS A N 1
ATOM 828 C CA . HIS A 1 110 ? -13.337 11.463 15.159 1.00 86.94 110 HIS A CA 1
ATOM 829 C C . HIS A 1 110 ? -12.463 10.214 14.977 1.00 86.94 110 HIS A C 1
ATOM 831 O O . HIS A 1 110 ? -11.583 10.190 14.127 1.00 86.94 110 HIS A O 1
ATOM 837 N N . TYR A 1 111 ? -12.662 9.172 15.790 1.00 87.56 111 TYR A N 1
ATOM 838 C CA . TYR A 1 111 ? -11.822 7.983 15.747 1.00 87.56 111 TYR A CA 1
ATOM 839 C C . TYR A 1 111 ? -12.312 7.010 14.669 1.00 87.56 111 TYR A C 1
ATOM 841 O O . TYR A 1 111 ? -13.211 6.185 14.886 1.00 87.56 111 TYR A O 1
ATOM 849 N N . ASN A 1 112 ? -11.716 7.134 13.484 1.00 89.25 112 ASN A N 1
ATOM 850 C CA . ASN A 1 112 ? -12.107 6.404 12.281 1.00 89.25 112 ASN A CA 1
ATOM 851 C C . ASN A 1 112 ? -10.901 5.672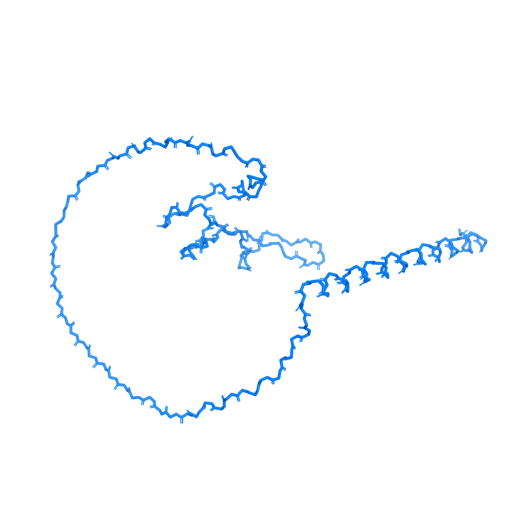 11.678 1.00 89.25 112 ASN A C 1
ATOM 853 O O . ASN A 1 112 ? -9.760 6.066 11.891 1.00 89.25 112 ASN A O 1
ATOM 857 N N . ALA A 1 113 ? -11.155 4.641 10.880 1.00 89.81 113 ALA A N 1
ATOM 858 C CA . ALA A 1 113 ? -10.147 3.974 10.065 1.00 89.81 113 ALA A CA 1
ATOM 859 C C . ALA A 1 113 ? -10.605 3.924 8.604 1.00 89.81 113 ALA A C 1
ATOM 861 O O . ALA A 1 113 ? -11.793 3.740 8.333 1.00 89.81 113 ALA A O 1
ATOM 862 N N . GLU A 1 114 ? -9.675 4.073 7.663 1.00 90.69 114 GLU A N 1
ATOM 863 C CA . GLU A 1 114 ? -9.937 3.797 6.250 1.00 90.69 114 GLU A CA 1
ATOM 864 C C . GLU A 1 114 ? -9.914 2.286 6.006 1.00 90.69 114 GLU A C 1
ATOM 866 O O . GLU A 1 114 ? -8.974 1.591 6.388 1.00 90.69 114 GLU A O 1
ATOM 871 N N . VAL A 1 115 ? -10.959 1.772 5.367 1.00 90.69 115 VAL A N 1
ATOM 872 C CA . VAL A 1 115 ? -11.116 0.364 5.006 1.00 90.69 115 VAL A CA 1
ATOM 873 C C . VAL A 1 115 ? -11.392 0.282 3.510 1.00 90.69 115 VAL A C 1
ATOM 875 O O . VAL A 1 115 ? -12.199 1.038 2.973 1.00 90.69 115 VAL A O 1
ATOM 878 N N . GLU A 1 116 ? -10.732 -0.643 2.822 1.00 90.94 116 GLU A N 1
ATOM 879 C CA . GLU A 1 116 ? -10.975 -0.884 1.400 1.00 90.94 116 GLU A CA 1
ATOM 880 C C . GLU A 1 116 ? -12.311 -1.608 1.186 1.00 90.94 116 GLU A C 1
ATOM 882 O O . GLU A 1 116 ? -12.580 -2.666 1.765 1.00 90.94 116 GLU A O 1
ATOM 887 N N . ASP A 1 117 ? -13.151 -1.050 0.319 1.00 90.69 117 ASP A N 1
ATOM 888 C CA . ASP A 1 117 ? -14.404 -1.644 -0.115 1.00 90.69 117 ASP A CA 1
ATOM 889 C C . ASP A 1 117 ? -14.190 -2.522 -1.352 1.00 90.69 117 ASP A C 1
ATOM 891 O O . ASP A 1 117 ? -14.221 -2.074 -2.501 1.00 90.69 117 ASP A O 1
ATOM 895 N N . LYS A 1 118 ? -14.022 -3.823 -1.106 1.00 88.12 118 LYS A N 1
ATOM 896 C CA . LYS A 1 118 ? -13.815 -4.836 -2.150 1.00 88.12 118 LYS A CA 1
ATOM 897 C C . LYS A 1 118 ? -14.998 -4.986 -3.114 1.00 88.12 118 LYS A C 1
ATOM 899 O O . LYS A 1 118 ? -14.845 -5.639 -4.145 1.00 88.12 118 LYS A O 1
ATOM 904 N N . SER A 1 119 ? -16.161 -4.409 -2.797 1.00 87.81 119 SER A N 1
ATOM 905 C CA . SER A 1 119 ? -17.340 -4.446 -3.667 1.00 87.81 119 SER A CA 1
ATOM 906 C C . SER A 1 119 ? -17.283 -3.416 -4.800 1.00 87.81 119 SER A C 1
ATOM 908 O O . SER A 1 119 ? -17.894 -3.631 -5.848 1.00 87.81 119 SER A O 1
ATOM 910 N N . ARG A 1 120 ? -16.519 -2.325 -4.637 1.00 87.44 120 ARG A N 1
ATOM 911 C CA . ARG A 1 120 ? -16.423 -1.239 -5.618 1.00 87.44 120 ARG A CA 1
ATOM 912 C C . ARG A 1 120 ? -14.990 -1.110 -6.126 1.00 87.44 120 ARG A C 1
ATOM 914 O O . ARG A 1 120 ? -14.124 -0.534 -5.475 1.00 87.44 120 ARG A O 1
ATOM 921 N N . ILE A 1 121 ? -14.750 -1.645 -7.319 1.00 88.56 121 ILE A N 1
ATOM 922 C CA . ILE A 1 121 ? -13.467 -1.520 -8.018 1.00 88.56 121 ILE A CA 1
ATOM 923 C C . ILE A 1 121 ? -13.429 -0.149 -8.691 1.00 88.56 121 ILE A C 1
ATOM 925 O O . ILE A 1 121 ? -14.307 0.171 -9.489 1.00 88.56 121 ILE A O 1
ATOM 929 N N . LEU A 1 122 ? -12.418 0.651 -8.362 1.00 89.62 122 LEU A N 1
ATOM 930 C CA . LEU A 1 122 ? -12.219 1.974 -8.942 1.00 89.62 122 LEU A CA 1
ATOM 931 C C . LEU A 1 122 ? -11.595 1.859 -10.338 1.00 89.62 122 LEU A C 1
ATOM 933 O O . LEU A 1 122 ? -12.111 2.412 -11.302 1.00 89.62 122 LEU A O 1
ATOM 937 N N . TYR A 1 123 ? -10.492 1.116 -10.444 1.00 87.25 123 TYR A N 1
ATOM 938 C CA . TYR A 1 123 ? -9.824 0.800 -11.706 1.00 87.25 123 TYR A CA 1
ATOM 939 C C . TYR A 1 123 ? -8.868 -0.390 -11.530 1.00 87.25 123 TYR A C 1
ATOM 941 O O . TYR A 1 123 ? -8.515 -0.780 -10.412 1.00 87.25 123 TYR A O 1
ATOM 949 N N . VAL A 1 124 ? -8.466 -0.997 -12.647 1.00 89.94 124 VAL A N 1
ATOM 950 C CA . VAL A 1 124 ? -7.522 -2.123 -12.691 1.00 89.94 124 VAL A CA 1
ATOM 951 C C . VAL A 1 124 ? -6.221 -1.632 -13.314 1.00 89.94 124 VAL A C 1
ATOM 953 O O . VAL A 1 124 ? -6.239 -1.087 -14.416 1.00 89.94 124 VAL A O 1
ATOM 956 N N . VAL A 1 125 ? -5.099 -1.805 -12.615 1.00 89.81 125 VAL A N 1
ATOM 957 C CA . VAL A 1 125 ? -3.778 -1.356 -13.082 1.00 89.81 125 VAL A CA 1
ATOM 958 C C . VAL A 1 125 ? -2.946 -2.551 -13.533 1.00 89.81 125 VAL A C 1
ATOM 960 O O . VAL A 1 125 ? -2.757 -3.507 -12.780 1.00 89.81 125 VAL A O 1
ATOM 963 N N . GLY A 1 126 ? -2.406 -2.469 -14.754 1.00 85.06 126 GLY A N 1
ATOM 964 C CA . GLY A 1 126 ? -1.402 -3.397 -15.280 1.00 85.06 126 GLY A CA 1
ATOM 965 C C . GLY A 1 126 ? -1.838 -4.865 -15.249 1.00 85.06 126 GLY A C 1
ATOM 966 O O . GLY A 1 126 ? -2.870 -5.224 -15.809 1.00 85.06 126 GLY A O 1
ATOM 967 N N . ALA A 1 127 ? -1.040 -5.710 -14.586 1.00 79.31 127 ALA A N 1
ATOM 968 C CA . ALA A 1 127 ? -1.158 -7.173 -14.525 1.00 79.31 127 ALA A CA 1
ATOM 969 C C . ALA A 1 127 ? -2.361 -7.709 -13.707 1.00 79.31 127 ALA A C 1
ATOM 971 O O . ALA A 1 127 ? -2.289 -8.788 -13.125 1.00 79.31 127 ALA A O 1
ATOM 972 N N . GLY A 1 128 ? -3.471 -6.967 -13.648 1.00 87.19 128 GLY A N 1
ATOM 973 C CA . GLY A 1 128 ? -4.706 -7.401 -12.989 1.00 87.19 128 GLY A CA 1
ATOM 974 C C . GLY A 1 128 ? -4.862 -6.963 -11.531 1.00 87.19 128 GLY A C 1
ATOM 975 O O . GLY A 1 128 ? -5.790 -7.422 -10.862 1.00 87.19 128 GLY A O 1
ATOM 976 N N . THR A 1 129 ? -4.015 -6.059 -11.028 1.00 88.62 129 THR A N 1
ATOM 977 C CA . THR A 1 129 ? -4.174 -5.505 -9.676 1.00 88.62 129 THR A CA 1
ATOM 978 C C . THR A 1 129 ? -5.397 -4.592 -9.633 1.00 88.62 129 THR A C 1
ATOM 980 O O . THR A 1 129 ? -5.460 -3.578 -10.332 1.00 88.62 129 THR A O 1
ATOM 983 N N . ARG A 1 130 ? -6.385 -4.956 -8.812 1.00 89.94 130 ARG A N 1
ATOM 984 C CA . ARG A 1 130 ? -7.620 -4.186 -8.617 1.00 89.94 130 ARG A CA 1
ATOM 985 C C . ARG A 1 130 ? -7.413 -3.165 -7.507 1.00 89.94 130 ARG A C 1
ATOM 987 O O . ARG A 1 130 ? -7.020 -3.546 -6.408 1.00 89.94 130 ARG A O 1
ATOM 994 N N . ILE A 1 131 ? -7.700 -1.899 -7.793 1.00 89.06 131 ILE A N 1
ATOM 995 C CA . ILE A 1 131 ? -7.709 -0.828 -6.797 1.00 89.06 131 ILE A CA 1
ATOM 996 C C . ILE A 1 131 ? -9.156 -0.594 -6.382 1.00 89.06 131 ILE A C 1
ATOM 998 O O . ILE A 1 131 ? -10.028 -0.352 -7.220 1.00 89.06 131 ILE A O 1
ATOM 1002 N N . TYR A 1 132 ? -9.410 -0.718 -5.085 1.00 92.44 132 TYR A N 1
ATOM 1003 C CA . TYR A 1 132 ? -10.743 -0.635 -4.502 1.00 92.44 132 TYR A CA 1
ATOM 1004 C C . TYR A 1 132 ? -11.039 0.774 -3.992 1.00 92.44 132 TYR A C 1
ATOM 1006 O O . TYR A 1 132 ? -10.131 1.525 -3.629 1.00 92.44 132 TYR A O 1
ATOM 1014 N N . ALA A 1 133 ? -12.321 1.134 -3.965 1.00 90.81 133 ALA A N 1
ATOM 1015 C CA . ALA A 1 133 ? -12.766 2.338 -3.282 1.00 90.81 133 ALA A CA 1
ATOM 1016 C C . ALA A 1 133 ? -12.457 2.243 -1.787 1.00 90.81 133 ALA A C 1
ATOM 1018 O O . ALA A 1 133 ? -12.487 1.163 -1.202 1.00 90.81 133 ALA A O 1
ATOM 1019 N N . LYS A 1 134 ? -12.177 3.382 -1.162 1.00 91.12 134 LYS A N 1
ATOM 1020 C CA . LYS A 1 134 ? -12.000 3.467 0.285 1.00 91.12 134 LYS A CA 1
ATOM 1021 C C . LYS A 1 134 ? -13.303 3.920 0.931 1.00 91.12 134 LYS A C 1
ATOM 1023 O O . LYS A 1 134 ? -13.994 4.780 0.390 1.00 91.12 134 LYS A O 1
ATOM 1028 N N . LYS A 1 135 ? -13.612 3.347 2.088 1.00 92.06 135 LYS A N 1
ATOM 1029 C CA . LYS A 1 135 ? -14.676 3.782 2.994 1.00 92.06 135 LYS A CA 1
ATOM 1030 C C . LYS A 1 135 ? -14.086 4.052 4.373 1.00 92.06 135 LYS A C 1
ATOM 1032 O O . LYS A 1 135 ? -13.072 3.471 4.751 1.00 92.06 135 LYS A O 1
ATOM 1037 N N . HIS A 1 136 ? -14.726 4.913 5.139 1.00 91.56 136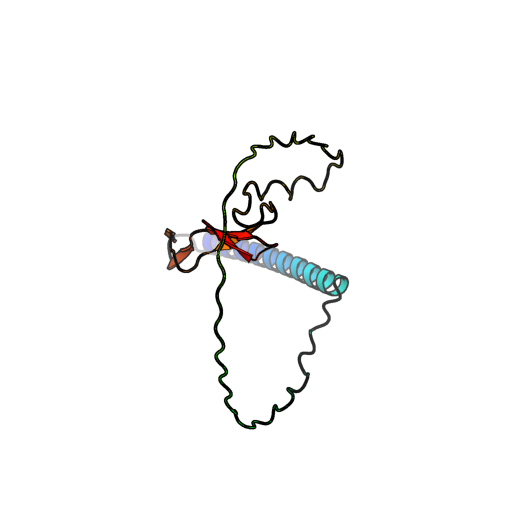 HIS A N 1
ATOM 1038 C CA . HIS A 1 136 ? -14.389 5.184 6.526 1.00 91.56 136 HIS A CA 1
ATOM 1039 C C . HIS A 1 136 ? -15.235 4.307 7.444 1.00 91.56 136 HIS A C 1
ATOM 1041 O O . HIS A 1 136 ? -16.451 4.219 7.294 1.00 91.5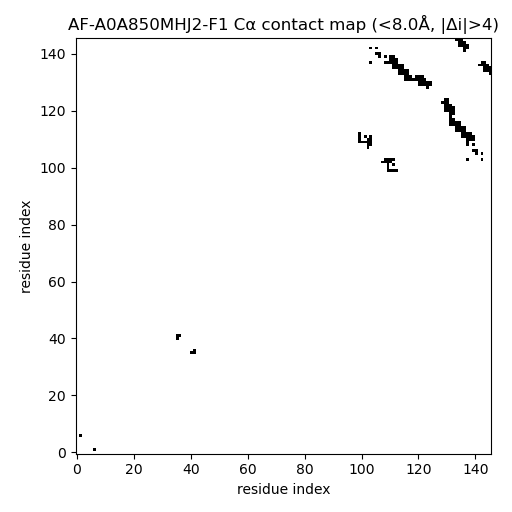6 136 HIS A O 1
ATOM 1047 N N . ARG A 1 137 ? -14.592 3.669 8.420 1.00 92.62 137 ARG A N 1
ATOM 1048 C CA . ARG A 1 137 ? -15.236 2.900 9.483 1.00 92.62 137 ARG A CA 1
ATOM 1049 C C . ARG A 1 137 ? -14.972 3.576 10.817 1.00 92.62 137 ARG A C 1
ATOM 1051 O O . ARG A 1 137 ? -13.819 3.766 11.197 1.00 92.62 137 ARG A O 1
ATOM 1058 N N . CYS A 1 138 ? -16.022 3.904 11.561 1.00 93.31 138 CYS A N 1
ATOM 1059 C CA . CYS A 1 138 ? -15.863 4.388 12.926 1.00 93.31 138 CYS A CA 1
ATOM 1060 C C . CYS A 1 138 ? -15.403 3.237 13.818 1.00 93.31 138 CYS A C 1
ATOM 1062 O O . CYS A 1 138 ? -16.032 2.180 13.861 1.00 93.31 138 CYS A O 1
ATOM 1064 N N . MET A 1 139 ? -14.337 3.459 14.576 1.00 91.12 139 MET A N 1
ATOM 1065 C CA . MET A 1 139 ? -13.827 2.476 15.531 1.00 91.12 139 MET A CA 1
ATOM 1066 C C . MET A 1 139 ? -14.652 2.422 16.823 1.00 91.12 139 MET A C 1
ATOM 1068 O O . MET A 1 139 ? -14.578 1.436 17.545 1.00 91.12 139 MET A O 1
ATOM 1072 N N . ASN A 1 140 ? -15.464 3.446 17.107 1.00 90.19 140 ASN A N 1
ATOM 1073 C CA . ASN A 1 140 ? -16.287 3.503 18.316 1.00 90.19 140 ASN A CA 1
ATOM 1074 C C . ASN A 1 140 ? -17.648 2.801 18.154 1.00 90.19 140 ASN A C 1
ATOM 1076 O O . ASN A 1 140 ? -18.062 2.045 19.022 1.00 90.19 140 ASN A O 1
ATOM 1080 N N . CYS A 1 141 ? -18.356 3.041 17.043 1.00 92.56 141 CYS A N 1
ATOM 1081 C CA . CYS A 1 141 ? -19.688 2.461 16.807 1.00 92.56 141 CYS A CA 1
ATOM 1082 C C . CYS A 1 141 ? -19.743 1.458 15.647 1.00 92.56 141 CYS A C 1
ATOM 1084 O O . CYS A 1 141 ? -20.795 0.878 15.396 1.00 92.56 141 CYS A O 1
ATOM 1086 N N . GLY A 1 142 ? -18.645 1.266 14.911 1.00 90.88 142 GLY A N 1
ATOM 1087 C CA . GLY A 1 142 ? -18.578 0.330 13.788 1.00 90.88 142 GLY A CA 1
ATOM 1088 C C . GLY A 1 142 ? -19.292 0.787 12.515 1.00 90.88 142 GLY A C 1
ATOM 1089 O O . GLY A 1 142 ? -19.246 0.058 11.530 1.00 90.88 142 GLY A O 1
ATOM 1090 N N . ASN A 1 143 ? -19.926 1.965 12.513 1.00 93.12 143 ASN A N 1
ATOM 1091 C CA . ASN A 1 143 ? -20.622 2.485 11.341 1.00 93.12 143 ASN A CA 1
ATOM 1092 C C . ASN A 1 143 ? -19.647 2.757 10.189 1.00 93.12 143 ASN A C 1
ATOM 1094 O O . ASN A 1 143 ? -18.539 3.241 10.425 1.00 93.12 143 ASN A O 1
ATOM 1098 N N . GLU A 1 144 ? -20.081 2.500 8.959 1.00 92.19 144 GLU A N 1
ATOM 1099 C CA . GLU A 1 144 ? -19.276 2.674 7.750 1.00 92.19 144 GLU A CA 1
ATOM 1100 C C . GLU A 1 144 ? -19.905 3.732 6.833 1.00 92.19 144 GLU A C 1
ATOM 1102 O O . GLU A 1 144 ? -21.124 3.761 6.670 1.00 92.19 144 GLU A O 1
ATOM 1107 N N . TRP A 1 145 ? -19.091 4.619 6.254 1.00 90.06 145 TRP A N 1
ATOM 1108 C CA . TRP A 1 145 ? -19.527 5.639 5.293 1.00 90.06 145 TRP A CA 1
ATOM 1109 C C . TRP A 1 145 ? -18.439 5.917 4.250 1.00 90.06 145 TRP A C 1
ATOM 1111 O O . TRP A 1 145 ? -17.260 5.691 4.508 1.00 90.06 145 TRP A O 1
ATOM 1121 N N . SER A 1 146 ? -18.829 6.382 3.065 1.00 85.56 146 SER A N 1
ATOM 1122 C CA . SER A 1 146 ? -17.933 6.729 1.950 1.00 85.56 146 SER A CA 1
ATOM 1123 C C . SER A 1 146 ? -18.144 8.167 1.521 1.00 85.56 146 SER A C 1
ATOM 1125 O O . SER A 1 146 ? -19.341 8.516 1.389 1.00 85.56 146 SER A O 1
#

pLDDT: mean 74.06, std 20.98, range [35.19, 97.94]

Sequence (146 aa):
MPTEQELKNEMFKLKEILQKKEKEVNDVKAQIAEIEKQLGIGKPALAAPIPTISEAPATVNLKTETASASTTSTGGIRRPKSIQQRIPASGTSQLHARETQYECPNCGSHYNAEVEDKSRILYVVGAGTRIYAKKHRCMNCGNEWS

Mean predicted aligned error: 21.3 Å